Protein AF-A0A3B9SHJ2-F1 (afdb_monomer_lite)

Structure (mmCIF, N/CA/C/O backbone):
data_AF-A0A3B9SHJ2-F1
#
_entry.id   AF-A0A3B9SHJ2-F1
#
loop_
_atom_site.group_PDB
_atom_site.id
_atom_site.type_symbol
_atom_site.label_atom_id
_atom_site.label_alt_id
_atom_site.label_comp_id
_atom_site.label_asym_id
_atom_site.label_entity_id
_atom_site.label_seq_id
_atom_site.pdbx_PDB_ins_code
_atom_site.Cartn_x
_atom_site.Cartn_y
_atom_site.Cartn_z
_atom_site.occupancy
_atom_site.B_iso_or_equiv
_atom_site.auth_seq_id
_atom_site.auth_comp_id
_atom_site.auth_asym_id
_atom_site.auth_atom_id
_atom_site.pdbx_PDB_model_num
ATOM 1 N N . MET A 1 1 ? 0.987 18.264 59.834 1.00 49.16 1 MET A N 1
ATOM 2 C CA . MET A 1 1 ? 0.537 16.908 59.438 1.00 49.16 1 MET A CA 1
ATOM 3 C C . MET A 1 1 ? -0.004 17.003 58.015 1.00 49.16 1 MET A C 1
ATOM 5 O O . MET A 1 1 ? -0.847 17.855 57.775 1.00 49.16 1 MET A O 1
ATOM 9 N N . LYS A 1 2 ? 0.544 16.251 57.050 1.00 60.59 2 LYS A N 1
ATOM 10 C CA . LYS A 1 2 ? 0.125 16.320 55.635 1.00 60.59 2 LYS A CA 1
ATOM 11 C C . LYS A 1 2 ? -1.222 15.613 55.467 1.00 60.59 2 LYS A C 1
ATOM 13 O O . LYS A 1 2 ? -1.308 14.413 55.711 1.00 60.59 2 LYS A O 1
ATOM 18 N N . SER A 1 3 ? -2.253 16.341 55.049 1.00 59.72 3 SER A N 1
ATOM 19 C CA . SER A 1 3 ? -3.541 15.771 54.659 1.00 59.72 3 SER A CA 1
ATOM 20 C C . SER A 1 3 ? -3.366 14.956 53.376 1.00 59.72 3 SER A C 1
ATOM 22 O O . SER A 1 3 ? -3.124 15.496 52.299 1.00 59.72 3 SER A O 1
ATOM 24 N N . LYS A 1 4 ? -3.469 13.629 53.478 1.00 65.00 4 LYS A N 1
ATOM 25 C CA . LYS A 1 4 ? -3.629 12.777 52.299 1.00 65.00 4 LYS A CA 1
ATOM 26 C C . LYS A 1 4 ? -5.095 12.841 51.879 1.00 65.00 4 LYS A C 1
ATOM 28 O O . LYS A 1 4 ? -5.928 12.135 52.436 1.00 65.00 4 LYS A O 1
ATOM 33 N N . LYS A 1 5 ? -5.413 13.718 50.926 1.00 71.31 5 LYS A N 1
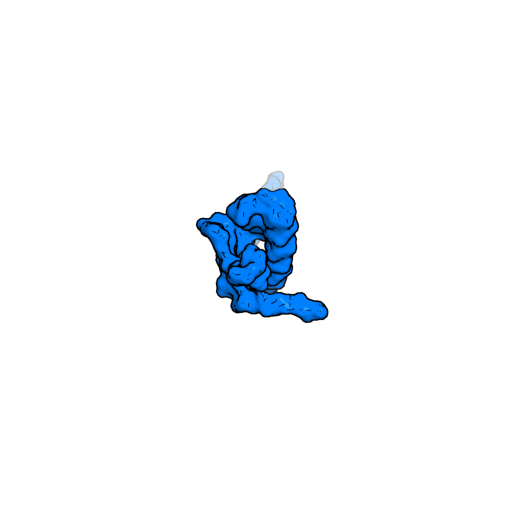ATOM 34 C CA . LYS A 1 5 ? -6.673 13.644 50.177 1.00 71.31 5 LYS A CA 1
ATOM 35 C C . LYS A 1 5 ? -6.580 12.424 49.259 1.00 71.31 5 LYS A C 1
ATOM 37 O O . LYS A 1 5 ? -5.809 12.436 48.305 1.00 71.31 5 LYS A O 1
ATOM 42 N N . GLY A 1 6 ? -7.277 11.350 49.617 1.00 72.94 6 GLY A N 1
ATOM 43 C CA . GLY A 1 6 ? -7.466 10.191 48.748 1.00 72.94 6 GLY A CA 1
ATOM 44 C C . GLY A 1 6 ? -8.606 10.459 47.770 1.00 72.94 6 GLY A C 1
ATOM 45 O O . GLY A 1 6 ? -9.614 11.049 48.155 1.00 72.94 6 GLY A O 1
ATOM 46 N N . PHE A 1 7 ? -8.423 10.045 46.519 1.00 79.88 7 PHE A N 1
ATOM 47 C CA . PHE A 1 7 ? -9.467 10.042 45.496 1.00 79.88 7 PHE A CA 1
ATOM 48 C C . PHE A 1 7 ? -10.610 9.116 45.932 1.00 79.88 7 PHE A C 1
ATOM 50 O O . PHE A 1 7 ? -10.355 8.066 46.532 1.00 79.88 7 PHE A O 1
ATOM 57 N N . THR A 1 8 ? -11.863 9.491 45.675 1.00 88.88 8 THR A N 1
ATOM 58 C CA . THR A 1 8 ? -13.002 8.654 46.079 1.00 88.88 8 THR A CA 1
ATOM 59 C C . THR A 1 8 ? -13.270 7.565 45.036 1.00 88.88 8 THR A C 1
ATOM 61 O O . THR A 1 8 ? -13.103 7.780 43.837 1.00 88.88 8 THR A O 1
ATOM 64 N N . LEU A 1 9 ? -13.700 6.373 45.469 1.00 88.00 9 LEU A N 1
ATOM 65 C CA . LEU A 1 9 ? -14.025 5.275 44.541 1.00 88.00 9 LEU A CA 1
ATOM 66 C C . LEU A 1 9 ? -15.157 5.651 43.574 1.00 88.00 9 LEU A C 1
ATOM 68 O O . LEU A 1 9 ? -15.137 5.248 42.415 1.00 88.00 9 LEU A O 1
ATOM 72 N N . ILE A 1 10 ? -16.119 6.456 44.034 1.00 91.81 10 ILE A N 1
ATOM 73 C CA . ILE A 1 10 ? -17.237 6.917 43.206 1.00 91.81 10 ILE A CA 1
ATOM 74 C C . ILE A 1 10 ? -16.776 7.842 42.075 1.00 91.81 10 ILE A C 1
ATOM 76 O O . ILE A 1 10 ? -17.261 7.734 40.952 1.00 91.81 10 ILE A O 1
ATOM 80 N N . GLU A 1 11 ? -15.800 8.705 42.346 1.00 90.25 11 GLU A N 1
ATOM 81 C CA . GLU A 1 11 ? -15.234 9.630 41.365 1.00 90.25 11 GLU A CA 1
ATOM 82 C C . GLU A 1 11 ? -14.531 8.866 40.241 1.00 90.25 11 GLU A C 1
ATOM 84 O O . GLU A 1 11 ? -14.667 9.217 39.072 1.00 90.25 11 GLU A O 1
ATOM 89 N N . LEU A 1 12 ? -13.891 7.738 40.564 1.00 91.25 12 LEU A N 1
ATOM 90 C CA . LEU A 1 12 ? -13.308 6.863 39.551 1.00 91.25 12 LEU A CA 1
ATOM 91 C C . LEU A 1 12 ? -14.384 6.171 38.701 1.00 91.25 12 LEU A C 1
ATOM 93 O O . LEU A 1 12 ? -14.245 6.106 37.482 1.00 91.25 12 LEU A O 1
ATOM 97 N N . ILE A 1 13 ? -15.469 5.698 39.324 1.00 94.06 13 ILE A N 1
ATOM 98 C CA . ILE A 1 13 ? -16.560 4.985 38.637 1.00 94.06 13 ILE A CA 1
ATOM 99 C C . ILE A 1 13 ? -17.294 5.897 37.642 1.00 94.06 13 ILE A C 1
ATOM 101 O O . ILE A 1 13 ? -17.584 5.481 36.521 1.00 94.06 13 ILE A O 1
ATOM 105 N N . VAL A 1 14 ? -17.570 7.149 38.012 1.00 94.06 14 VAL A N 1
ATOM 106 C CA . VAL A 1 14 ? -18.242 8.097 37.107 1.00 94.06 14 VAL A CA 1
ATOM 107 C C . VAL A 1 14 ? -17.349 8.446 35.913 1.00 94.06 14 VAL A C 1
ATOM 109 O O . VAL A 1 14 ? -17.831 8.512 34.783 1.00 94.06 14 VAL A O 1
ATOM 112 N N . VAL A 1 15 ? -16.041 8.607 36.130 1.00 94.56 15 VAL A N 1
ATOM 113 C CA . VAL A 1 15 ? -15.091 8.913 35.050 1.00 94.56 15 VAL A CA 1
ATOM 114 C C . VAL A 1 15 ? -15.019 7.772 34.037 1.00 94.56 15 VAL A C 1
ATOM 116 O O . VAL A 1 15 ? -15.144 8.021 32.839 1.00 94.56 15 VAL A O 1
ATOM 119 N N . ILE A 1 16 ? -14.885 6.518 34.483 1.00 95.00 16 ILE A N 1
ATOM 120 C CA . ILE A 1 16 ? -14.856 5.379 33.551 1.00 95.00 16 ILE A CA 1
ATOM 121 C C . ILE A 1 16 ? -16.191 5.197 32.821 1.00 95.00 16 ILE A C 1
ATOM 123 O O . ILE A 1 16 ? -16.186 4.808 31.657 1.00 95.00 16 ILE A O 1
ATOM 127 N N . ALA A 1 17 ? -17.321 5.531 33.457 1.00 95.62 17 ALA A N 1
ATOM 128 C CA . ALA A 1 17 ? -18.632 5.474 32.818 1.00 95.62 17 ALA A CA 1
ATOM 129 C C . ALA A 1 17 ? -18.743 6.484 31.663 1.00 95.62 17 ALA A C 1
ATOM 131 O O . ALA A 1 17 ? -19.196 6.125 30.579 1.00 95.62 17 ALA A O 1
ATOM 132 N N . ILE A 1 18 ? -18.275 7.722 31.856 1.00 95.88 18 ILE A N 1
ATOM 133 C CA . ILE A 1 18 ? -18.245 8.740 30.791 1.00 95.88 18 ILE A CA 1
ATOM 134 C C . ILE A 1 18 ? -17.233 8.361 29.698 1.00 95.88 18 ILE A C 1
ATOM 136 O O . ILE A 1 18 ? -17.519 8.494 28.510 1.00 95.88 18 ILE A O 1
ATOM 140 N N . LEU A 1 19 ? -16.055 7.845 30.061 1.00 95.44 19 LEU A N 1
ATOM 141 C CA . LEU A 1 19 ? -15.069 7.394 29.073 1.00 95.44 19 LEU A CA 1
ATOM 142 C C . LEU A 1 19 ? -15.601 6.231 28.223 1.00 95.44 19 LEU A C 1
ATOM 144 O O . LEU A 1 19 ? -15.356 6.205 27.017 1.00 95.44 19 LEU A O 1
ATOM 148 N N . ALA A 1 20 ? -16.361 5.306 28.817 1.00 95.56 20 ALA A N 1
ATOM 149 C CA . ALA A 1 20 ? -16.984 4.190 28.108 1.00 95.56 20 ALA A CA 1
ATOM 150 C C . ALA A 1 20 ? -18.026 4.659 27.077 1.00 95.56 20 ALA A C 1
ATOM 152 O O . ALA A 1 20 ? -18.053 4.150 25.957 1.00 95.56 20 ALA A O 1
ATOM 153 N N . THR A 1 21 ? -18.854 5.658 27.405 1.00 95.25 21 THR A N 1
ATOM 154 C CA . THR A 1 21 ? -19.851 6.182 26.454 1.00 95.25 21 THR A CA 1
ATOM 155 C C . THR A 1 21 ? -19.203 6.943 25.299 1.00 95.25 21 THR A C 1
ATOM 157 O O . THR A 1 21 ? -19.599 6.756 24.149 1.00 95.25 21 THR A O 1
ATOM 160 N N . LEU A 1 22 ? -18.167 7.746 25.570 1.00 94.94 22 LEU A N 1
ATOM 161 C CA . LEU A 1 22 ? -17.418 8.454 24.527 1.00 94.94 22 LEU A CA 1
ATOM 162 C C . LEU A 1 22 ? -16.685 7.481 23.593 1.00 94.94 22 LEU A C 1
ATOM 164 O O . LEU A 1 22 ? -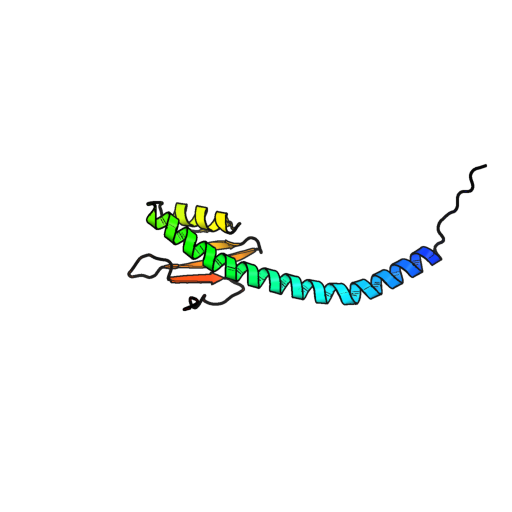16.750 7.627 22.372 1.00 94.94 22 LEU A O 1
ATOM 168 N N . THR A 1 23 ? -16.016 6.466 24.148 1.00 92.75 23 THR A N 1
ATOM 169 C CA . THR A 1 23 ? -15.278 5.472 23.348 1.00 92.75 23 THR A C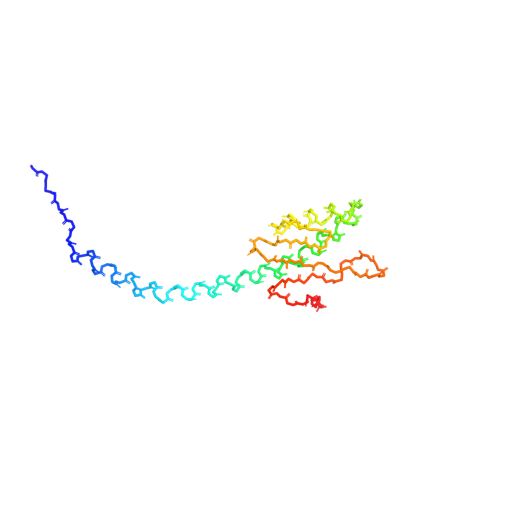A 1
ATOM 170 C C . THR A 1 23 ? -16.196 4.598 22.499 1.00 92.75 23 THR A C 1
ATOM 172 O O . THR A 1 23 ? -15.841 4.309 21.357 1.00 92.75 23 THR A O 1
ATOM 175 N N . ALA A 1 24 ? -17.391 4.249 22.986 1.00 92.38 24 ALA A N 1
ATOM 176 C CA . ALA A 1 24 ? -18.371 3.478 22.219 1.00 92.38 24 ALA A CA 1
ATOM 177 C C . ALA A 1 24 ? -18.773 4.156 20.893 1.00 92.38 24 ALA A C 1
ATOM 179 O O . ALA A 1 24 ? -18.986 3.469 19.897 1.00 92.38 24 ALA A O 1
ATOM 180 N N . ILE A 1 25 ? -18.840 5.492 20.860 1.00 90.62 25 ILE A N 1
ATOM 181 C CA . ILE A 1 25 ? -19.163 6.261 19.645 1.00 90.62 25 ILE A CA 1
ATOM 182 C C . ILE A 1 25 ? -17.897 6.554 18.826 1.00 90.62 25 ILE A C 1
ATOM 184 O O . ILE A 1 25 ? -17.911 6.475 17.597 1.00 90.62 25 ILE A O 1
ATOM 188 N N . ALA A 1 26 ? -16.789 6.885 19.493 1.00 88.44 26 ALA A N 1
ATOM 189 C CA . ALA A 1 26 ? -15.560 7.309 18.828 1.00 88.44 26 ALA A CA 1
ATOM 190 C C . ALA A 1 26 ? -14.865 6.176 18.053 1.00 88.44 26 ALA A C 1
ATOM 192 O O . ALA A 1 26 ? -14.396 6.399 16.938 1.00 88.44 26 ALA A O 1
ATOM 193 N N . LEU A 1 27 ? -14.810 4.962 18.612 1.00 86.75 27 LEU A N 1
ATOM 194 C CA . LEU A 1 27 ? -14.103 3.826 18.010 1.00 86.75 27 LEU A CA 1
ATOM 195 C C . LEU A 1 27 ? -14.625 3.421 16.618 1.00 86.75 27 LEU A C 1
ATOM 197 O O . LEU A 1 27 ? -13.808 3.377 15.696 1.00 86.75 27 LEU A O 1
ATOM 201 N N . PRO A 1 28 ? -15.933 3.157 16.402 1.00 85.25 28 PRO A N 1
ATOM 202 C CA . PRO A 1 28 ? -16.416 2.747 15.082 1.00 85.25 28 PRO A CA 1
ATOM 203 C C . PRO A 1 28 ? -16.152 3.819 14.014 1.00 85.25 28 PRO A C 1
ATOM 205 O O . PRO A 1 28 ? -15.665 3.496 12.931 1.00 85.25 28 PRO A O 1
ATOM 208 N N . SER A 1 29 ? -16.367 5.097 14.341 1.00 85.31 29 SER A N 1
ATOM 209 C CA . SER A 1 29 ? -16.084 6.218 13.432 1.00 85.31 29 SER A CA 1
ATOM 210 C C . SER A 1 29 ? -14.595 6.306 13.070 1.00 85.31 29 SER A C 1
ATOM 212 O O . SER A 1 29 ? -14.235 6.403 11.896 1.00 85.31 29 SER A O 1
ATOM 214 N N . TYR A 1 30 ? -13.713 6.178 14.065 1.00 86.06 30 TYR A N 1
ATOM 215 C CA . TYR A 1 30 ? -12.268 6.228 13.856 1.00 86.06 30 TYR A CA 1
ATOM 216 C C . TYR A 1 30 ? -11.763 5.093 12.954 1.00 86.06 30 TYR A C 1
ATOM 218 O O . TYR A 1 30 ? -10.936 5.329 12.073 1.00 86.06 30 TYR A O 1
ATOM 226 N N . THR A 1 31 ? -12.284 3.872 13.120 1.00 85.44 31 THR A N 1
ATOM 227 C CA . THR A 1 31 ? -11.871 2.729 12.286 1.00 85.44 31 THR A CA 1
ATOM 228 C C . THR A 1 31 ? -12.222 2.910 10.807 1.00 85.44 31 THR A C 1
ATOM 230 O O . THR A 1 31 ? -11.396 2.596 9.950 1.00 85.44 31 THR A O 1
ATOM 233 N N . GLY A 1 32 ? -13.399 3.467 10.499 1.00 83.75 32 GLY A N 1
ATOM 234 C CA . GLY A 1 32 ? -13.812 3.745 9.121 1.00 83.75 32 GLY A CA 1
ATOM 235 C C . GLY A 1 32 ? -12.977 4.846 8.467 1.00 83.75 32 GLY A C 1
ATOM 236 O O . GLY A 1 32 ? -12.516 4.681 7.340 1.00 83.75 32 GLY A O 1
ATOM 237 N N . LEU A 1 33 ? -12.715 5.938 9.195 1.00 85.31 33 LEU A N 1
ATOM 238 C CA . LEU A 1 33 ? -11.863 7.028 8.707 1.00 85.31 33 LEU A CA 1
ATOM 239 C C . LEU A 1 33 ? -10.438 6.558 8.422 1.00 85.31 33 LEU A C 1
ATOM 241 O O . LEU A 1 33 ? -9.884 6.897 7.379 1.00 85.31 33 LEU A O 1
ATOM 245 N N . LYS A 1 34 ? -9.863 5.746 9.316 1.00 86.75 34 LYS A N 1
ATOM 246 C CA . LYS A 1 34 ? -8.530 5.178 9.113 1.00 86.75 34 LYS A CA 1
ATOM 247 C C . LYS A 1 34 ? -8.487 4.304 7.858 1.00 86.75 34 LYS A C 1
ATOM 249 O O . LYS A 1 34 ? -7.620 4.509 7.021 1.00 86.75 34 LYS A O 1
ATOM 254 N N . ARG A 1 35 ? -9.452 3.388 7.693 1.00 86.00 35 ARG A N 1
ATOM 255 C CA . ARG A 1 35 ? -9.517 2.520 6.507 1.00 86.00 35 ARG A CA 1
ATOM 256 C C . ARG A 1 35 ? -9.618 3.335 5.218 1.00 86.00 35 ARG A C 1
ATOM 258 O O . ARG A 1 35 ? -8.899 3.046 4.275 1.00 86.00 35 ARG A O 1
ATOM 265 N N . ASN A 1 36 ? -10.459 4.366 5.182 1.00 86.62 36 ASN A N 1
ATOM 266 C CA . ASN A 1 36 ? -10.583 5.216 3.996 1.00 86.62 36 ASN A CA 1
ATOM 267 C C . ASN A 1 36 ? -9.284 5.978 3.693 1.00 86.62 36 ASN A C 1
ATOM 269 O O . ASN A 1 36 ? -8.873 6.030 2.539 1.00 86.62 36 ASN A O 1
ATOM 273 N N . ALA A 1 37 ? -8.612 6.508 4.718 1.00 87.06 37 ALA A N 1
ATOM 274 C CA . ALA A 1 37 ? -7.317 7.158 4.548 1.00 87.06 37 ALA A CA 1
ATOM 275 C C . ALA A 1 37 ? -6.248 6.183 4.021 1.00 87.06 37 ALA A C 1
ATOM 277 O O . ALA A 1 37 ? -5.491 6.536 3.120 1.00 87.06 37 ALA A O 1
ATOM 278 N N . ASP A 1 38 ? -6.216 4.949 4.534 1.00 87.50 38 ASP A N 1
ATOM 279 C CA . ASP A 1 38 ? -5.285 3.910 4.079 1.00 87.50 38 ASP A CA 1
ATOM 280 C C . ASP A 1 38 ? -5.522 3.562 2.592 1.00 87.50 38 ASP A C 1
ATOM 282 O O . ASP A 1 38 ? -4.562 3.429 1.830 1.00 87.50 38 ASP A O 1
ATOM 286 N N . LEU A 1 39 ? -6.787 3.502 2.152 1.00 86.44 39 LEU A N 1
ATOM 287 C CA . LEU A 1 39 ? -7.169 3.278 0.750 1.00 86.44 39 LEU A CA 1
ATOM 288 C C . LEU A 1 39 ? -6.749 4.442 -0.170 1.00 86.44 39 LEU A C 1
ATOM 290 O O . LEU A 1 39 ? -6.171 4.227 -1.237 1.00 86.44 39 LEU A O 1
ATOM 294 N N . GLU A 1 40 ? -6.990 5.688 0.241 1.00 88.00 40 GLU A N 1
ATOM 295 C CA . GLU A 1 40 ? -6.581 6.872 -0.532 1.00 88.00 40 GLU A CA 1
ATOM 296 C C . GLU A 1 40 ? -5.055 6.954 -0.690 1.00 88.00 40 GLU A C 1
ATOM 298 O O . GLU A 1 40 ? -4.545 7.217 -1.786 1.00 88.00 40 GLU A O 1
ATOM 303 N N . VAL A 1 41 ? -4.313 6.669 0.385 1.00 89.31 41 VAL A N 1
ATOM 304 C CA . VAL A 1 41 ? -2.846 6.600 0.360 1.00 89.31 41 VAL A CA 1
ATOM 305 C C . VAL A 1 41 ? -2.374 5.479 -0.559 1.00 89.31 41 VAL A C 1
ATOM 307 O O . VAL A 1 41 ? -1.463 5.698 -1.358 1.00 89.31 41 VAL A O 1
ATOM 310 N N . CYS A 1 42 ? -3.002 4.302 -0.504 1.00 88.44 42 CYS A N 1
ATOM 311 C CA . CYS A 1 42 ? -2.666 3.187 -1.384 1.00 88.44 42 CYS A CA 1
ATOM 312 C C . CYS A 1 42 ? -2.811 3.581 -2.862 1.00 88.44 42 CYS A C 1
ATOM 314 O O . CYS A 1 42 ? -1.883 3.393 -3.651 1.00 88.44 42 CYS A O 1
ATOM 316 N N . GLN A 1 43 ? -3.928 4.209 -3.239 1.00 88.25 43 GLN A N 1
ATOM 317 C CA . GLN A 1 43 ? -4.144 4.687 -4.606 1.00 88.25 43 GLN A CA 1
ATOM 318 C C . GLN A 1 43 ? -3.074 5.698 -5.053 1.00 88.25 43 GLN A C 1
ATOM 320 O O . GLN A 1 43 ? -2.518 5.565 -6.146 1.00 88.25 43 GLN A O 1
ATOM 325 N N . ALA A 1 44 ? -2.743 6.683 -4.214 1.00 90.25 44 ALA A N 1
ATOM 326 C CA . ALA A 1 44 ? -1.688 7.651 -4.517 1.00 90.25 44 ALA A CA 1
ATOM 327 C C . ALA A 1 44 ? -0.303 6.986 -4.647 1.00 90.25 44 ALA A C 1
ATOM 329 O O . ALA A 1 44 ? 0.493 7.337 -5.529 1.00 90.25 44 ALA A O 1
ATOM 330 N N . ASN A 1 45 ? -0.032 5.986 -3.807 1.00 92.19 45 ASN A N 1
ATOM 331 C CA . ASN A 1 45 ? 1.202 5.216 -3.831 1.00 92.19 45 ASN A CA 1
ATOM 332 C C . ASN A 1 45 ? 1.331 4.394 -5.113 1.00 92.19 45 ASN A C 1
ATOM 334 O O . ASN A 1 45 ? 2.402 4.413 -5.705 1.00 92.19 45 ASN A O 1
ATOM 338 N N . ARG A 1 46 ? 0.272 3.747 -5.621 1.00 91.06 46 ARG A N 1
ATOM 339 C CA . ARG A 1 46 ? 0.349 2.999 -6.897 1.00 91.06 46 ARG A CA 1
ATOM 340 C C . ARG A 1 46 ? 0.777 3.885 -8.068 1.00 91.06 46 ARG A C 1
ATOM 342 O O . ARG A 1 46 ? 1.620 3.492 -8.875 1.00 91.06 46 ARG A O 1
ATOM 349 N N . ILE A 1 47 ? 0.244 5.106 -8.136 1.00 90.06 47 ILE A N 1
ATOM 350 C CA . ILE A 1 47 ? 0.610 6.083 -9.171 1.00 90.06 47 ILE A CA 1
ATOM 351 C C . ILE A 1 47 ? 2.077 6.500 -9.015 1.00 90.06 47 ILE A C 1
ATOM 353 O O . ILE A 1 47 ? 2.821 6.537 -9.998 1.00 90.06 47 ILE A O 1
ATOM 357 N N . THR A 1 48 ? 2.495 6.803 -7.785 1.00 93.56 48 THR A N 1
ATOM 358 C CA . THR A 1 48 ? 3.881 7.182 -7.469 1.00 93.56 48 THR A CA 1
ATOM 359 C C . THR A 1 48 ? 4.850 6.056 -7.816 1.00 93.56 48 THR A C 1
ATOM 361 O O . THR A 1 48 ? 5.813 6.293 -8.541 1.00 93.56 48 THR A O 1
ATOM 364 N N . PHE A 1 49 ? 4.533 4.830 -7.405 1.00 94.00 49 PHE A N 1
ATOM 365 C CA . PHE A 1 49 ? 5.282 3.617 -7.701 1.00 94.00 49 PHE A CA 1
ATOM 366 C C . PHE A 1 49 ? 5.451 3.416 -9.210 1.00 94.00 49 PHE A C 1
ATOM 368 O O . PHE A 1 49 ? 6.562 3.223 -9.698 1.00 94.00 49 PHE A O 1
ATOM 375 N N . LYS A 1 50 ? 4.363 3.511 -9.988 1.00 91.69 50 LYS A N 1
ATOM 376 C CA . LYS A 1 50 ? 4.427 3.353 -11.449 1.00 91.69 50 LYS A CA 1
ATOM 377 C C . LYS A 1 50 ? 5.368 4.383 -12.081 1.00 91.69 50 LYS A C 1
ATOM 379 O O . LYS A 1 50 ? 6.146 4.040 -12.970 1.00 91.69 50 LYS A O 1
ATOM 384 N N . ARG A 1 51 ? 5.322 5.636 -11.612 1.00 92.44 51 ARG A N 1
ATOM 385 C CA . ARG A 1 51 ? 6.188 6.722 -12.098 1.00 92.44 51 ARG A CA 1
ATOM 386 C C . ARG A 1 51 ? 7.655 6.498 -11.736 1.00 92.44 51 ARG A C 1
ATOM 388 O O . ARG A 1 51 ? 8.503 6.623 -12.618 1.00 92.44 51 ARG A O 1
ATOM 395 N N . SER A 1 52 ? 7.961 6.159 -10.484 1.00 94.44 52 SER A N 1
ATOM 396 C CA . SER A 1 52 ? 9.342 5.921 -10.053 1.00 94.44 52 SER A CA 1
ATOM 397 C C . SER A 1 52 ? 9.927 4.676 -10.715 1.00 94.44 52 SER A C 1
ATOM 399 O O . SER A 1 52 ? 11.033 4.737 -11.245 1.00 94.44 52 SER A O 1
ATOM 401 N N . TYR A 1 53 ? 9.159 3.590 -10.834 1.00 92.94 53 TYR A N 1
ATOM 402 C CA . TYR A 1 53 ? 9.582 2.396 -11.565 1.00 92.94 53 TYR A CA 1
ATOM 403 C C . TYR A 1 53 ? 9.953 2.708 -13.023 1.00 92.94 53 TYR A C 1
ATOM 405 O O . TYR A 1 53 ? 11.003 2.281 -13.514 1.00 92.94 53 TYR A O 1
ATOM 413 N N . MET A 1 54 ? 9.121 3.486 -13.727 1.00 89.69 54 MET A N 1
ATOM 414 C CA . MET A 1 54 ? 9.418 3.930 -15.095 1.00 89.69 54 MET A CA 1
ATOM 415 C C . MET A 1 54 ? 10.682 4.799 -15.155 1.00 89.69 54 MET A C 1
ATOM 417 O O . MET A 1 54 ? 11.484 4.652 -16.074 1.00 89.69 54 MET A O 1
ATOM 421 N N . ALA A 1 55 ? 10.903 5.665 -14.163 1.00 92.81 55 ALA A N 1
ATOM 422 C CA . ALA A 1 55 ? 12.112 6.481 -14.084 1.00 92.81 55 ALA A CA 1
ATOM 423 C C . ALA A 1 55 ? 13.377 5.632 -13.847 1.00 92.81 55 ALA A C 1
ATOM 425 O O . ALA A 1 55 ? 14.388 5.829 -14.522 1.00 92.81 55 ALA A O 1
ATOM 426 N N . TYR A 1 56 ? 13.333 4.652 -12.940 1.00 93.62 56 TYR A N 1
ATOM 427 C CA . TYR A 1 56 ? 14.478 3.780 -12.656 1.00 93.62 56 TYR A CA 1
ATOM 428 C C . TYR A 1 56 ? 14.808 2.851 -13.822 1.00 93.62 56 TYR A C 1
ATOM 430 O O . TYR A 1 56 ? 15.976 2.701 -14.182 1.00 93.62 56 TYR A O 1
ATOM 438 N N . THR A 1 57 ? 13.791 2.284 -14.472 1.00 89.88 57 THR A N 1
ATOM 439 C CA . THR A 1 57 ? 14.002 1.469 -15.678 1.00 89.88 57 THR A CA 1
ATOM 440 C C . THR A 1 57 ? 14.553 2.296 -16.844 1.00 89.88 57 THR A C 1
ATOM 442 O O . THR A 1 57 ? 15.429 1.817 -17.565 1.00 89.88 57 THR A O 1
ATOM 445 N N . ALA A 1 58 ? 14.150 3.565 -16.991 1.00 90.62 58 ALA A N 1
ATOM 446 C CA . ALA A 1 58 ? 14.756 4.487 -17.957 1.00 90.62 58 ALA A CA 1
ATOM 447 C C . ALA A 1 58 ? 16.233 4.809 -17.637 1.00 90.62 58 ALA A C 1
ATOM 449 O O . ALA A 1 58 ? 17.044 4.974 -18.548 1.00 90.62 58 ALA A O 1
ATOM 450 N N . ASN A 1 59 ? 16.609 4.818 -16.355 1.00 92.81 59 ASN A N 1
ATOM 451 C CA . ASN A 1 59 ? 17.981 5.028 -15.880 1.00 92.81 59 ASN A CA 1
ATOM 452 C C . ASN A 1 59 ? 18.859 3.758 -15.905 1.00 92.81 59 ASN A C 1
ATOM 454 O O . ASN A 1 59 ? 19.888 3.707 -15.235 1.00 92.81 59 ASN A O 1
ATOM 458 N N . LYS A 1 60 ? 18.496 2.747 -16.708 1.00 87.31 60 LYS A N 1
ATOM 459 C CA . LYS A 1 60 ? 19.243 1.487 -16.907 1.00 87.31 60 LYS A CA 1
ATOM 460 C C . LYS A 1 60 ? 19.372 0.584 -15.672 1.00 87.31 60 LYS A C 1
ATOM 462 O O . LYS A 1 60 ? 20.199 -0.327 -15.692 1.00 87.31 60 LYS A O 1
ATOM 467 N N . HIS A 1 61 ? 18.557 0.778 -14.635 1.00 89.44 61 HIS A N 1
ATOM 468 C CA . HIS A 1 61 ? 18.439 -0.224 -13.574 1.00 89.44 61 HIS A CA 1
ATOM 469 C C . HIS A 1 61 ? 17.834 -1.519 -14.124 1.00 89.44 61 HIS A C 1
ATOM 471 O O . HIS A 1 61 ? 17.009 -1.499 -15.046 1.00 89.44 61 HIS A O 1
ATOM 477 N N . THR A 1 62 ? 18.210 -2.657 -13.541 1.00 91.12 62 THR A N 1
ATOM 478 C CA . THR A 1 62 ? 17.501 -3.912 -13.810 1.00 91.12 62 THR A CA 1
ATOM 479 C C . THR A 1 62 ? 16.050 -3.807 -13.333 1.00 91.12 62 THR A C 1
ATOM 481 O O . THR A 1 62 ? 15.723 -3.014 -12.449 1.00 91.12 62 THR A O 1
ATOM 484 N N . LYS A 1 63 ? 15.152 -4.634 -13.885 1.00 88.38 63 LYS A N 1
ATOM 485 C CA . LYS A 1 63 ? 13.741 -4.650 -13.457 1.00 88.38 63 LYS A CA 1
ATOM 486 C C . LYS A 1 63 ? 13.590 -4.878 -11.951 1.00 88.38 63 LYS A C 1
ATOM 488 O O . LYS A 1 63 ? 12.703 -4.283 -11.349 1.00 88.38 63 LYS A O 1
ATOM 493 N N . ARG A 1 64 ? 14.456 -5.714 -11.366 1.00 91.50 64 ARG A N 1
ATOM 494 C CA . ARG A 1 64 ? 14.449 -6.009 -9.930 1.00 91.50 64 ARG A CA 1
ATOM 495 C C . ARG A 1 64 ? 14.883 -4.805 -9.102 1.00 91.50 64 ARG A C 1
ATOM 497 O O . ARG A 1 64 ? 14.168 -4.429 -8.189 1.00 91.50 64 ARG A O 1
ATOM 504 N N . GLU A 1 65 ? 15.996 -4.167 -9.452 1.00 93.62 65 GLU A N 1
ATOM 505 C CA . GLU A 1 65 ? 16.463 -2.972 -8.735 1.00 93.62 65 GLU A CA 1
ATOM 506 C C . GLU A 1 65 ? 15.451 -1.827 -8.842 1.00 93.62 65 GLU A C 1
ATOM 508 O O . GLU A 1 65 ? 15.172 -1.148 -7.860 1.00 93.62 65 GLU A O 1
ATOM 513 N N . ALA A 1 66 ? 14.856 -1.629 -10.023 1.00 92.81 66 ALA A N 1
ATOM 514 C CA . ALA A 1 66 ? 13.813 -0.628 -10.215 1.00 92.81 66 ALA A CA 1
ATOM 515 C C . ALA A 1 66 ? 12.567 -0.918 -9.364 1.00 92.81 66 ALA A C 1
ATOM 517 O O . ALA A 1 66 ? 11.961 0.015 -8.845 1.00 92.81 66 ALA A O 1
ATOM 518 N N . LEU A 1 67 ? 12.196 -2.193 -9.210 1.00 93.25 67 LEU A N 1
ATOM 519 C CA . LEU A 1 67 ? 11.107 -2.628 -8.336 1.00 93.25 67 LEU A CA 1
ATOM 520 C C . LEU A 1 67 ? 11.427 -2.347 -6.863 1.00 93.25 67 LEU A C 1
ATOM 522 O O . LEU A 1 67 ? 10.596 -1.775 -6.166 1.00 93.25 67 LEU A O 1
ATOM 526 N N . GLU A 1 68 ? 12.629 -2.693 -6.406 1.00 95.25 68 GLU A N 1
ATOM 527 C CA . GLU A 1 68 ? 13.082 -2.447 -5.032 1.00 95.25 68 GLU A CA 1
ATOM 528 C C . GLU A 1 68 ? 13.112 -0.956 -4.687 1.00 95.25 68 GLU A C 1
ATOM 530 O O . GLU A 1 68 ? 12.575 -0.553 -3.655 1.00 95.25 68 GLU A O 1
ATOM 535 N N . LEU A 1 69 ? 13.671 -0.127 -5.570 1.00 95.75 69 LEU A N 1
ATOM 536 C CA . LEU A 1 69 ? 13.729 1.323 -5.381 1.00 95.75 69 LEU A CA 1
ATOM 537 C C . LEU A 1 69 ? 12.333 1.957 -5.419 1.00 95.75 69 LEU A C 1
ATOM 539 O O . LEU A 1 69 ? 11.979 2.723 -4.527 1.00 95.75 69 LEU A O 1
ATOM 543 N N . ALA A 1 70 ? 11.508 1.596 -6.406 1.00 94.81 70 ALA A N 1
ATOM 544 C CA . ALA A 1 70 ? 10.153 2.126 -6.515 1.00 94.81 70 ALA A CA 1
ATOM 545 C C . ALA A 1 70 ? 9.266 1.709 -5.334 1.00 94.81 70 ALA A C 1
ATOM 547 O O . ALA A 1 70 ? 8.459 2.510 -4.864 1.00 94.81 70 ALA A O 1
ATOM 548 N N . ALA A 1 71 ? 9.420 0.477 -4.834 1.00 95.25 71 ALA A N 1
ATOM 549 C CA . ALA A 1 71 ? 8.725 0.017 -3.637 1.00 95.25 71 ALA A CA 1
ATOM 550 C C . ALA A 1 71 ? 9.183 0.814 -2.409 1.00 95.25 71 ALA A C 1
ATOM 552 O O . ALA A 1 71 ? 8.343 1.255 -1.627 1.00 95.25 71 ALA A O 1
ATOM 553 N N . ALA A 1 72 ? 10.485 1.073 -2.269 1.00 96.25 72 ALA A N 1
ATOM 554 C CA . ALA A 1 72 ? 11.019 1.878 -1.174 1.00 96.25 72 ALA A CA 1
ATOM 555 C C . ALA A 1 72 ? 10.490 3.326 -1.181 1.00 96.25 72 ALA A C 1
ATOM 557 O O . ALA A 1 72 ? 10.154 3.844 -0.115 1.00 96.25 72 ALA A O 1
ATOM 558 N N . ASP A 1 73 ? 10.331 3.952 -2.354 1.00 95.56 73 ASP A N 1
ATOM 559 C CA . ASP A 1 73 ? 9.776 5.313 -2.488 1.00 95.56 73 ASP A CA 1
ATOM 560 C C . ASP A 1 73 ? 8.353 5.444 -1.929 1.00 95.56 73 ASP A C 1
ATOM 562 O O . ASP A 1 73 ? 7.960 6.506 -1.444 1.00 95.56 73 ASP A O 1
ATOM 566 N N . VAL A 1 74 ? 7.575 4.360 -1.972 1.00 94.06 74 VAL A N 1
ATOM 567 C CA . VAL A 1 74 ? 6.213 4.302 -1.418 1.00 94.06 74 VAL A CA 1
ATOM 568 C C . VAL A 1 74 ? 6.159 3.646 -0.035 1.00 94.06 74 VAL A C 1
ATOM 570 O O . VAL A 1 74 ? 5.079 3.372 0.491 1.00 94.06 74 VAL A O 1
ATOM 573 N N . GLY A 1 75 ? 7.320 3.400 0.581 1.00 95.00 75 GLY A N 1
ATOM 574 C CA . GLY A 1 75 ? 7.444 2.759 1.890 1.00 95.00 75 GLY A CA 1
ATOM 575 C C . GLY A 1 75 ? 7.026 1.287 1.906 1.00 95.00 75 GLY A C 1
ATOM 576 O O . GLY A 1 75 ? 6.634 0.782 2.957 1.00 95.00 75 GLY A O 1
ATOM 577 N N . GLY A 1 76 ? 7.060 0.627 0.750 1.00 94.56 76 GLY A N 1
ATOM 578 C CA . GLY A 1 76 ? 6.744 -0.782 0.574 1.00 94.56 76 GLY A CA 1
ATOM 579 C C . GLY A 1 76 ? 7.969 -1.696 0.613 1.00 94.56 76 GLY A C 1
ATOM 580 O O . GLY A 1 76 ? 9.116 -1.254 0.630 1.00 94.56 76 GLY A O 1
ATOM 581 N N . THR A 1 77 ? 7.713 -3.001 0.630 1.00 96.31 77 THR A N 1
ATOM 582 C CA . THR A 1 77 ? 8.725 -4.068 0.609 1.00 96.31 77 THR A CA 1
ATOM 583 C C . THR A 1 77 ? 8.429 -5.029 -0.532 1.00 96.31 77 THR A C 1
ATOM 585 O O . THR A 1 77 ? 7.297 -5.475 -0.676 1.00 96.31 77 THR A O 1
ATOM 588 N N . VAL A 1 78 ? 9.430 -5.353 -1.347 1.00 96.50 78 VAL A N 1
ATOM 589 C CA . VAL A 1 78 ? 9.281 -6.292 -2.469 1.00 96.50 78 VAL A CA 1
ATOM 590 C C . VAL A 1 78 ? 9.077 -7.712 -1.946 1.00 96.50 78 VAL A C 1
ATOM 592 O O . VAL A 1 78 ? 9.812 -8.146 -1.061 1.00 96.50 78 VAL A O 1
ATOM 595 N N . ASN A 1 79 ? 8.100 -8.437 -2.497 1.00 95.00 79 ASN A N 1
ATOM 596 C CA . ASN A 1 79 ? 7.880 -9.845 -2.148 1.00 95.00 79 ASN A CA 1
ATOM 597 C C . ASN A 1 79 ? 8.506 -10.781 -3.189 1.00 95.00 79 ASN A C 1
ATOM 599 O O . ASN A 1 79 ? 9.067 -11.818 -2.840 1.00 95.00 79 ASN A O 1
ATOM 603 N N . ASP A 1 80 ? 8.403 -10.411 -4.466 1.00 93.69 80 ASP A N 1
ATOM 604 C CA . ASP A 1 80 ? 8.884 -11.179 -5.612 1.00 93.69 80 ASP A CA 1
ATOM 605 C C . ASP A 1 80 ? 9.112 -10.255 -6.823 1.00 93.69 80 ASP A C 1
ATOM 607 O O . ASP A 1 80 ? 9.093 -9.034 -6.710 1.00 93.69 80 ASP A O 1
ATOM 611 N N . ASP A 1 81 ? 9.345 -10.834 -7.998 1.00 89.75 81 ASP A N 1
ATOM 612 C CA . ASP A 1 81 ? 9.695 -10.131 -9.236 1.00 89.75 81 ASP A CA 1
ATOM 613 C C . ASP A 1 81 ? 8.629 -9.171 -9.756 1.00 89.75 81 ASP A C 1
ATOM 615 O O . ASP A 1 81 ? 8.912 -8.375 -10.653 1.00 89.75 81 ASP A O 1
ATOM 619 N N . ASN A 1 82 ? 7.405 -9.286 -9.255 1.00 91.12 82 ASN A N 1
ATOM 620 C CA . ASN A 1 82 ? 6.257 -8.599 -9.805 1.00 91.12 82 ASN A CA 1
ATOM 621 C C . ASN A 1 82 ? 5.264 -8.165 -8.722 1.00 91.12 82 ASN A C 1
ATOM 623 O O . ASN A 1 82 ? 4.118 -7.841 -9.033 1.00 91.12 82 ASN A O 1
ATOM 627 N N . SER A 1 83 ? 5.679 -8.157 -7.454 1.00 93.62 83 SER A N 1
ATOM 628 C CA . SER A 1 83 ? 4.826 -7.727 -6.356 1.00 93.62 83 SER A CA 1
ATOM 629 C C . SER A 1 83 ? 5.598 -7.074 -5.212 1.00 93.62 83 SER A C 1
ATOM 631 O O . SER A 1 83 ? 6.758 -7.388 -4.927 1.00 93.62 83 SER A O 1
ATOM 633 N N . TYR A 1 84 ? 4.925 -6.155 -4.526 1.00 94.94 84 TYR A N 1
ATOM 634 C CA . TYR A 1 84 ? 5.400 -5.543 -3.291 1.00 94.94 84 TYR A CA 1
ATOM 635 C C . TYR A 1 84 ? 4.247 -5.390 -2.299 1.00 94.94 84 TYR A C 1
ATOM 637 O O . TYR A 1 84 ? 3.084 -5.317 -2.683 1.00 94.94 84 TYR A O 1
ATOM 645 N N . THR A 1 85 ? 4.560 -5.343 -1.013 1.00 94.38 85 THR A N 1
ATOM 646 C CA . THR A 1 85 ? 3.611 -5.035 0.057 1.00 94.38 85 THR A CA 1
ATOM 647 C C . THR A 1 85 ? 3.762 -3.569 0.437 1.00 94.38 85 THR A C 1
ATOM 649 O O . THR A 1 85 ? 4.877 -3.124 0.709 1.00 94.38 85 THR A O 1
ATOM 652 N N . ASP A 1 86 ? 2.674 -2.801 0.427 1.00 90.81 86 ASP A N 1
ATOM 653 C CA . ASP A 1 86 ? 2.693 -1.394 0.827 1.00 90.81 86 ASP A CA 1
ATOM 654 C C . ASP A 1 86 ? 2.798 -1.220 2.355 1.00 90.81 86 ASP A C 1
ATOM 656 O O . ASP A 1 86 ? 2.752 -2.174 3.135 1.00 90.81 86 ASP A O 1
ATOM 660 N N . LYS A 1 87 ? 2.928 0.031 2.804 1.00 87.81 87 LYS A N 1
ATOM 661 C CA . LYS A 1 87 ? 3.039 0.361 4.231 1.00 87.81 87 LYS A CA 1
ATOM 662 C C . LYS A 1 87 ? 1.791 -0.008 5.051 1.00 87.81 87 LYS A C 1
ATOM 664 O O . LYS A 1 87 ? 1.891 -0.175 6.267 1.00 87.81 87 LYS A O 1
ATOM 669 N N . SER A 1 88 ? 0.636 -0.116 4.404 1.00 85.75 88 SER A N 1
ATOM 670 C CA . SER A 1 88 ? -0.636 -0.500 5.021 1.00 85.75 88 SER A CA 1
ATOM 671 C C . SER A 1 88 ? -0.794 -2.025 5.117 1.00 85.75 88 SER A C 1
ATOM 673 O O . SER A 1 88 ? -1.717 -2.506 5.772 1.00 85.75 88 SER A O 1
ATOM 675 N N . GLY A 1 89 ? 0.139 -2.789 4.537 1.00 87.94 89 GLY A N 1
ATOM 676 C CA . GLY A 1 89 ? 0.140 -4.250 4.536 1.00 87.94 89 GLY A CA 1
ATOM 677 C C . GLY A 1 89 ? -0.620 -4.860 3.359 1.00 87.94 89 GLY A C 1
ATOM 678 O O . GLY A 1 89 ? -0.934 -6.049 3.397 1.00 87.94 89 GLY A O 1
ATOM 679 N N . HIS A 1 90 ? -0.935 -4.076 2.328 1.00 89.56 90 HIS A N 1
ATOM 680 C CA . HIS A 1 90 ? -1.639 -4.551 1.142 1.00 89.56 90 HIS A CA 1
ATOM 681 C C . HIS A 1 90 ? -0.658 -4.994 0.059 1.00 89.56 90 HIS A C 1
ATOM 683 O O . HIS A 1 90 ? 0.324 -4.308 -0.230 1.00 89.56 90 HIS A O 1
ATOM 689 N N . VAL A 1 91 ? -0.936 -6.140 -0.563 1.00 92.31 91 VAL A N 1
ATOM 690 C CA . VAL A 1 91 ? -0.092 -6.678 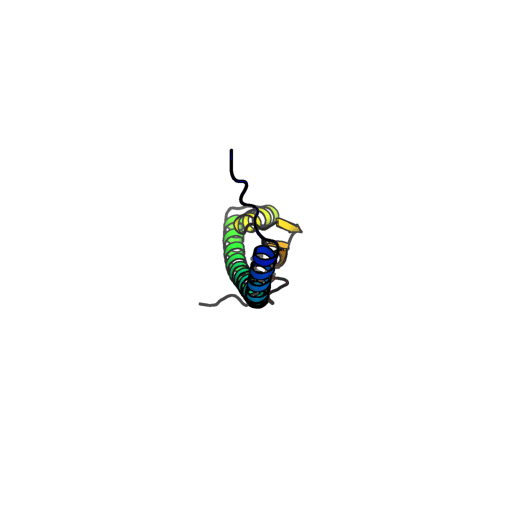-1.634 1.00 92.31 91 VAL A CA 1
ATOM 691 C C . VAL A 1 91 ? -0.494 -6.028 -2.950 1.00 92.31 91 VAL A C 1
ATOM 693 O O . VAL A 1 91 ? -1.643 -6.130 -3.377 1.00 92.31 91 VAL A O 1
ATOM 696 N N . CYS A 1 92 ? 0.470 -5.375 -3.588 1.00 92.88 92 CYS A N 1
ATOM 697 C CA . CYS A 1 92 ? 0.354 -4.773 -4.903 1.00 92.88 92 CYS A CA 1
ATOM 698 C C . CYS A 1 92 ? 1.061 -5.656 -5.936 1.00 92.88 92 CYS A C 1
ATOM 700 O O . CYS A 1 92 ? 2.264 -5.892 -5.831 1.00 92.88 92 CYS A O 1
ATOM 702 N N . THR A 1 93 ? 0.323 -6.125 -6.939 1.00 93.25 93 THR A N 1
ATOM 703 C CA . THR A 1 93 ? 0.835 -6.917 -8.059 1.00 93.25 93 THR A CA 1
ATOM 704 C C . THR A 1 93 ? 0.959 -6.040 -9.291 1.00 93.25 93 THR A C 1
ATOM 706 O O . THR A 1 93 ? 0.054 -5.293 -9.658 1.00 93.25 93 THR A O 1
ATOM 709 N N . ILE A 1 94 ? 2.097 -6.131 -9.952 1.00 91.31 94 ILE A N 1
ATOM 710 C CA . ILE A 1 94 ? 2.409 -5.373 -11.152 1.00 91.31 94 ILE A CA 1
ATOM 711 C C . ILE A 1 94 ? 2.050 -6.253 -12.345 1.00 91.31 94 ILE A C 1
ATOM 713 O O . ILE A 1 94 ? 2.213 -7.464 -12.312 1.00 91.31 94 ILE A O 1
ATOM 717 N N . THR A 1 95 ? 1.527 -5.683 -13.419 1.00 89.06 95 THR A N 1
ATOM 718 C CA . THR A 1 95 ? 1.410 -6.404 -14.690 1.00 89.06 95 THR A CA 1
ATOM 719 C C . THR A 1 95 ? 2.150 -5.616 -15.743 1.00 89.06 95 THR A C 1
ATOM 721 O O . THR A 1 95 ? 1.931 -4.414 -15.899 1.00 89.06 95 THR A O 1
ATOM 724 N N . TYR A 1 96 ? 3.045 -6.285 -16.461 1.00 85.06 96 TYR A N 1
ATOM 725 C CA . TYR A 1 96 ? 3.785 -5.676 -17.555 1.00 85.06 96 TYR A CA 1
ATOM 726 C C . TYR A 1 96 ? 3.009 -5.799 -18.861 1.00 85.06 96 TYR A C 1
ATOM 728 O O . TYR A 1 96 ? 2.426 -6.840 -19.160 1.00 85.06 96 TYR A O 1
ATOM 736 N N . ASP A 1 97 ? 3.049 -4.743 -19.662 1.00 81.56 97 ASP A N 1
ATOM 737 C CA . ASP A 1 97 ? 2.597 -4.800 -21.040 1.00 81.56 97 ASP A CA 1
ATOM 738 C C . ASP A 1 97 ? 3.549 -5.691 -21.856 1.00 81.56 97 ASP A C 1
ATOM 740 O O . ASP A 1 97 ? 4.768 -5.490 -21.869 1.00 81.56 97 ASP A O 1
ATOM 744 N N . ALA A 1 98 ? 2.986 -6.690 -22.539 1.00 71.81 98 ALA A N 1
ATOM 745 C CA . ALA A 1 98 ? 3.749 -7.720 -23.241 1.00 71.81 98 ALA A CA 1
ATOM 746 C C . ALA A 1 98 ? 4.528 -7.190 -24.458 1.00 71.81 98 ALA A C 1
ATOM 748 O O . ALA A 1 98 ? 5.440 -7.866 -24.932 1.00 71.81 98 ALA A O 1
ATOM 749 N N . GLN A 1 99 ? 4.181 -6.005 -24.973 1.00 71.69 99 GLN A N 1
ATOM 750 C CA . GLN A 1 99 ? 4.792 -5.440 -26.179 1.00 71.69 99 GLN A CA 1
ATOM 751 C C . GLN A 1 99 ? 5.865 -4.395 -25.869 1.00 71.69 99 GLN A C 1
ATOM 753 O O . GLN A 1 99 ? 6.824 -4.254 -26.624 1.00 71.69 99 GLN A O 1
ATOM 758 N N . SER A 1 100 ? 5.723 -3.679 -24.757 1.00 68.88 100 SER A N 1
ATOM 759 C CA . SER A 1 100 ? 6.591 -2.560 -24.392 1.00 68.88 100 SER A CA 1
ATOM 760 C C . SER A 1 100 ? 7.470 -2.833 -23.171 1.00 68.88 100 SER A C 1
ATOM 762 O O . SER A 1 100 ? 8.452 -2.128 -22.949 1.00 68.88 100 SER A O 1
ATOM 764 N N . GLY A 1 101 ? 7.150 -3.857 -22.372 1.00 68.25 101 GLY A N 1
ATOM 765 C CA . GLY A 1 101 ? 7.888 -4.196 -21.155 1.00 68.25 101 GLY A CA 1
ATOM 766 C C . GLY A 1 101 ? 7.730 -3.181 -20.015 1.00 68.25 101 GLY A C 1
ATOM 767 O O . GLY A 1 101 ? 8.369 -3.354 -18.975 1.00 68.25 101 GLY A O 1
ATOM 768 N N . PHE A 1 102 ? 6.887 -2.158 -20.194 1.00 74.81 102 PHE A N 1
ATOM 769 C CA . PHE A 1 102 ? 6.502 -1.190 -19.169 1.00 74.81 102 PHE A CA 1
ATOM 770 C C . PHE A 1 102 ? 5.370 -1.724 -18.290 1.00 74.81 102 PHE A C 1
ATOM 772 O O . PHE A 1 102 ? 4.670 -2.666 -18.653 1.00 74.81 102 PHE A O 1
ATOM 779 N N . ILE A 1 103 ? 5.160 -1.100 -17.130 1.00 80.44 103 ILE A N 1
ATOM 780 C CA . ILE A 1 103 ? 4.015 -1.411 -16.267 1.00 80.44 103 ILE A CA 1
ATOM 781 C C . ILE A 1 103 ? 2.712 -1.013 -16.972 1.00 80.44 103 ILE A C 1
ATOM 783 O O . ILE A 1 103 ? 2.462 0.176 -17.200 1.00 80.44 103 ILE A O 1
ATOM 787 N N . ALA A 1 104 ? 1.860 -1.999 -17.245 1.00 78.44 104 ALA A N 1
ATOM 788 C CA . ALA A 1 104 ? 0.486 -1.804 -17.685 1.00 78.44 104 ALA A CA 1
ATOM 789 C C . ALA A 1 104 ? -0.379 -1.361 -16.498 1.00 78.44 104 ALA A C 1
ATOM 791 O O . ALA A 1 104 ? -0.885 -0.234 -16.484 1.00 78.44 104 ALA A O 1
ATOM 792 N N . THR A 1 105 ? -0.450 -2.195 -15.458 1.00 83.81 105 THR A N 1
ATOM 793 C CA . THR A 1 105 ? -1.287 -1.985 -14.268 1.00 83.81 105 THR A CA 1
ATOM 794 C C . THR A 1 105 ? -0.519 -2.286 -12.982 1.00 83.81 105 THR A C 1
ATOM 796 O O . THR A 1 105 ? 0.436 -3.064 -12.973 1.00 83.81 105 THR A O 1
ATOM 799 N N . VAL A 1 106 ? -0.938 -1.638 -11.895 1.00 89.44 106 VAL A N 1
ATOM 800 C CA . VAL A 1 106 ? -0.576 -2.006 -10.523 1.00 89.44 106 VAL A CA 1
ATOM 801 C C . VAL A 1 106 ? -1.894 -2.296 -9.820 1.00 89.44 106 VAL A C 1
ATOM 803 O O . VAL A 1 106 ? -2.674 -1.381 -9.591 1.00 89.44 106 VAL A O 1
ATOM 806 N N . ASP A 1 107 ? -2.184 -3.559 -9.556 1.00 89.12 107 ASP A N 1
ATOM 807 C CA . ASP A 1 107 ? -3.391 -4.004 -8.857 1.00 89.12 107 ASP A CA 1
ATOM 808 C C . ASP A 1 107 ? -3.074 -4.189 -7.374 1.00 89.12 107 ASP A C 1
ATOM 810 O O . ASP A 1 107 ? -1.976 -4.629 -7.046 1.00 89.12 107 ASP A O 1
ATOM 814 N N . CYS A 1 108 ? -3.981 -3.830 -6.470 1.00 89.38 108 CYS A N 1
ATOM 815 C CA . CYS A 1 108 ? -3.758 -3.978 -5.034 1.00 89.38 108 CYS A CA 1
ATOM 816 C C . CYS A 1 108 ? -4.851 -4.850 -4.417 1.00 89.38 108 CYS A C 1
ATOM 818 O O . CYS A 1 108 ? -6.014 -4.730 -4.766 1.00 89.38 108 CYS A O 1
ATOM 820 N N . SER A 1 109 ? -4.529 -5.678 -3.425 1.00 84.94 109 SER A N 1
A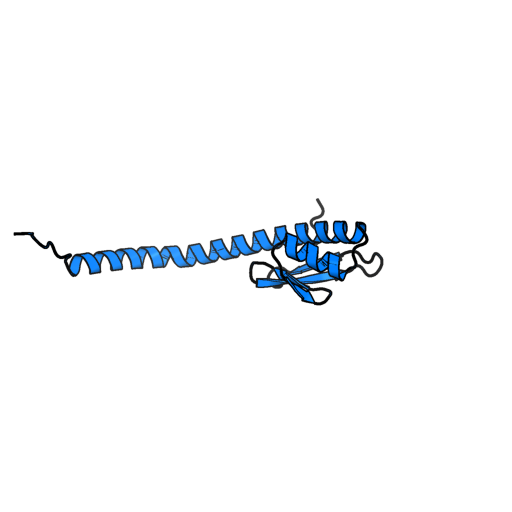TOM 821 C CA . SER A 1 109 ? -5.504 -6.580 -2.792 1.00 84.94 109 SER A CA 1
ATOM 822 C C . SER A 1 109 ? -6.787 -5.903 -2.269 1.00 84.94 109 SER A C 1
ATOM 824 O O . SER A 1 109 ? -7.814 -6.562 -2.146 1.00 84.94 109 SER A O 1
ATOM 826 N N . GLU A 1 110 ? -6.741 -4.604 -1.952 1.00 80.56 110 GLU A N 1
ATOM 827 C CA . GLU A 1 110 ? -7.908 -3.808 -1.523 1.00 80.56 110 GLU A CA 1
ATOM 828 C C . GLU A 1 110 ? -8.540 -2.963 -2.648 1.00 80.56 110 GLU A C 1
ATOM 830 O O . GLU A 1 110 ? -9.640 -2.433 -2.490 1.00 80.56 110 GLU A O 1
ATOM 835 N N . HIS A 1 111 ? -7.867 -2.835 -3.793 1.00 66.69 111 HIS A N 1
ATOM 836 C CA . HIS A 1 111 ? -8.314 -2.070 -4.953 1.00 66.69 111 HIS A CA 1
ATOM 837 C C . HIS A 1 111 ? -8.120 -2.888 -6.229 1.00 66.69 111 HIS A C 1
ATOM 839 O O . HIS A 1 111 ? -6.985 -3.111 -6.640 1.00 66.69 111 HIS A O 1
ATOM 845 N N . GLY A 1 112 ? -9.219 -3.253 -6.895 1.00 61.69 112 GLY A N 1
ATOM 846 C CA . GLY A 1 112 ? -9.140 -3.881 -8.217 1.00 61.69 112 GLY A CA 1
ATOM 847 C C . GLY A 1 112 ? -8.415 -3.011 -9.254 1.00 61.69 112 GLY A C 1
ATOM 848 O O . GLY A 1 112 ? -8.072 -1.860 -8.975 1.00 61.69 112 GLY A O 1
ATOM 849 N N . GLU A 1 113 ? -8.227 -3.569 -10.452 1.00 59.12 113 GLU A N 1
ATOM 850 C CA . GLU A 1 113 ? -7.268 -3.081 -11.448 1.00 59.12 113 GLU A CA 1
ATOM 851 C C . GLU A 1 113 ? -7.229 -1.555 -11.571 1.00 59.12 113 GLU A C 1
ATOM 853 O O . GLU A 1 113 ? -8.252 -0.905 -11.818 1.00 59.12 113 GLU A O 1
ATOM 858 N N . ASP A 1 114 ? -6.026 -0.986 -11.453 1.00 61.59 114 ASP A N 1
ATOM 859 C CA . ASP A 1 114 ? -5.783 0.436 -11.665 1.00 61.59 114 ASP A CA 1
ATOM 860 C C . ASP A 1 114 ? -6.010 0.760 -13.146 1.00 61.59 114 ASP A C 1
ATOM 862 O O . ASP A 1 114 ? -5.099 0.718 -13.979 1.00 61.59 114 ASP A O 1
ATOM 866 N N . LYS A 1 115 ? -7.273 1.026 -13.497 1.00 50.16 115 LYS A N 1
ATOM 867 C CA . LYS A 1 115 ? -7.675 1.549 -14.800 1.00 50.16 115 LYS A CA 1
ATOM 868 C C . LYS A 1 115 ? -7.103 2.948 -14.883 1.00 50.16 115 LYS A C 1
ATOM 870 O O . LYS A 1 115 ? -7.720 3.893 -14.400 1.00 50.16 115 LYS A O 1
ATOM 875 N N . GLY A 1 116 ? -5.873 3.009 -15.397 1.00 50.00 116 GLY A N 1
ATOM 876 C CA . GLY A 1 116 ? -5.018 4.184 -15.404 1.00 50.00 116 GLY A CA 1
ATOM 877 C C . GLY A 1 116 ? -5.832 5.452 -15.580 1.00 50.00 116 GLY A C 1
ATOM 878 O O . GLY A 1 116 ? -6.596 5.565 -16.535 1.00 50.00 116 GLY A O 1
ATOM 879 N N . VAL A 1 117 ? -5.691 6.360 -14.617 1.00 44.97 117 VAL A N 1
ATOM 880 C CA . VAL A 1 117 ? -6.348 7.662 -14.613 1.00 44.97 117 VAL A CA 1
ATOM 881 C C . VAL A 1 117 ? -5.916 8.398 -15.882 1.00 44.97 117 VAL A C 1
ATOM 883 O O . VAL A 1 117 ? -4.849 9.009 -15.936 1.00 44.97 117 VAL A O 1
ATOM 886 N N . THR A 1 118 ? -6.714 8.265 -16.938 1.00 37.84 118 THR A N 1
ATOM 887 C CA . THR A 1 118 ? -6.656 9.119 -18.115 1.00 37.84 118 THR A CA 1
ATOM 888 C C . THR A 1 118 ? -7.204 10.462 -17.666 1.00 37.84 118 THR A C 1
ATOM 890 O O . THR A 1 118 ? -8.411 10.599 -17.461 1.00 37.84 118 THR A O 1
ATOM 893 N N . HIS A 1 119 ? -6.299 11.404 -17.412 1.00 37.97 119 HIS A N 1
ATOM 894 C CA . HIS A 1 119 ? -6.651 12.819 -17.399 1.00 37.97 119 HIS A CA 1
ATOM 895 C C . HIS A 1 119 ? -7.065 13.263 -18.801 1.00 37.97 119 HIS A C 1
ATOM 897 O O . HIS A 1 119 ? -6.450 12.764 -19.773 1.00 37.97 119 HIS A O 1
#

Foldseek 3Di:
DDDDPDDDPVNVVVVVVVVVVVCVVPVVVVVVVVVVVVVVLVLVLQVQLLVQLVVVVVVVDDLQVSNQVSCVVQPWAADDSAWIQGPVRWIWGFDADPPPRGTPWIAIPVHGTCPDPDD

pLDDT: mean 85.43, std 12.8, range [37.84, 96.5]

Radius of gyration: 23.91 Å; chains: 1; bounding box: 39×28×86 Å

Secondary structure (DSSP, 8-state):
-----PPPHHHHHHHHHHHHHH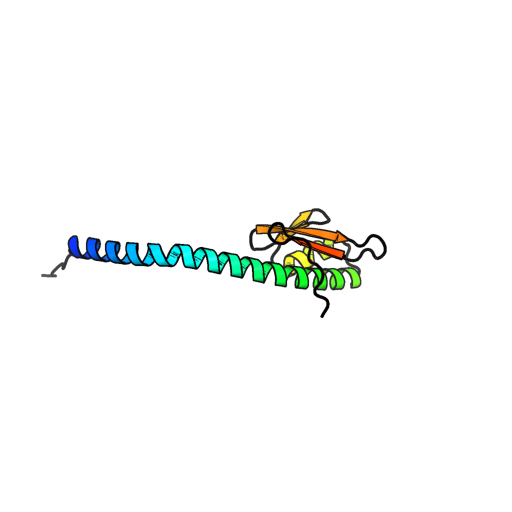HHHHHHHHHHHHHHHHHHHHHHHHHHHHHHHHHHHHTT--HHHHHHHHHHHTT-EEEETTEEE-TTSPEEEEEE-TTT-SEEEEEETTB--------

Sequence (119 aa):
MKSKKGFTLIELIVVIAILATLTAIALPSYTGLKRNADLEVCQANRITFKRSYMAYTANKHTKREALELAAADVGGTVNDDNSYTDKSGHVCTITYDAQSGFIATVDCSEHGEDKGVTH